Protein AF-A0A1Q3ZIY7-F1 (afdb_monomer)

Secondary structure (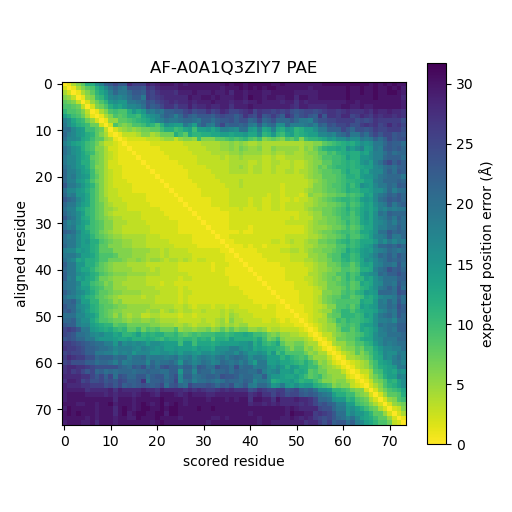DSSP, 8-state):
----------HHHHHHHHHHHHHHHHHTHHHHHHTS-HHHHHHHHHHHHHHHSPP-----TTTTSPP-GGGS--

Solvent-accessible surface area (backbone atoms only — not comparable to full-atom values): 4921 Å² total; per-residue (Å²): 136,86,83,77,77,85,68,78,80,58,63,66,56,59,51,49,54,52,48,52,55,51,50,60,55,58,71,44,46,66,64,58,46,69,76,39,58,74,71,55,32,50,56,53,50,63,70,44,40,81,77,74,48,78,83,83,75,87,75,56,97,66,65,88,55,81,74,75,63,83,78,70,74,135

Sequence (74 aa):
MKKKSNTPILTSDLRTDLKMIMQAEIEKIPELLEQLEPKDRINVTMKMMPYLFPRVESVTLREGEPVNIMNCFP

Foldseek 3Di:
DDPPPPPPPPVVVVVVVVVVVVVVVVVCVVVVLVPDDPVVSVVVVVVCVVVPDDPDDDDDPCRPPPDPCVPVDD

Radius of gyration: 25.05 Å; Cα contacts (8 Å, |Δi|>4): 4; chains: 1; bounding box: 77×28×50 Å

Mean predicted aligned error: 12.61 Å

Structure (mmCIF, N/CA/C/O backbone):
data_AF-A0A1Q3ZIY7-F1
#
_entry.id   AF-A0A1Q3ZIY7-F1
#
loop_
_atom_site.group_PDB
_atom_site.id
_atom_site.type_symbol
_atom_site.label_atom_id
_atom_site.label_alt_id
_atom_site.label_comp_id
_atom_site.label_asym_id
_atom_site.label_entity_id
_atom_site.label_seq_id
_atom_site.pdbx_PDB_ins_code
_atom_site.Cartn_x
_atom_site.Cartn_y
_atom_site.Cartn_z
_atom_site.occupancy
_atom_site.B_iso_or_equiv
_atom_site.auth_seq_id
_atom_site.auth_comp_id
_atom_site.auth_asym_id
_atom_site.auth_atom_id
_atom_site.pdbx_PDB_model_num
ATOM 1 N N . MET A 1 1 ? -32.064 15.524 31.274 1.00 40.28 1 MET A N 1
ATOM 2 C CA . MET A 1 1 ? -30.724 14.964 31.569 1.00 40.28 1 MET A CA 1
ATOM 3 C C . MET A 1 1 ? -30.428 13.824 30.597 1.00 40.28 1 MET A C 1
ATOM 5 O O . MET A 1 1 ? -31.089 12.800 30.679 1.00 40.28 1 MET A O 1
ATOM 9 N N . LYS A 1 2 ? -29.498 13.995 29.643 1.00 46.22 2 LYS A N 1
ATOM 10 C CA . LYS A 1 2 ? -29.041 12.895 28.771 1.00 46.22 2 LYS A CA 1
ATOM 11 C C . LYS A 1 2 ? -27.918 12.146 29.488 1.00 46.22 2 LYS A C 1
ATOM 13 O O . LYS A 1 2 ? -26.838 12.695 29.684 1.00 46.22 2 LYS A O 1
ATOM 18 N N . LYS A 1 3 ? -28.192 10.916 29.919 1.00 46.62 3 LYS A N 1
ATOM 19 C CA . LYS A 1 3 ? -27.208 10.025 30.541 1.00 46.62 3 LYS A CA 1
ATOM 20 C C . LYS A 1 3 ? -26.256 9.561 29.431 1.00 46.62 3 LYS A C 1
ATOM 22 O O . LYS A 1 3 ? -26.646 8.759 28.591 1.00 46.62 3 LYS A O 1
ATOM 27 N N . LYS A 1 4 ? -25.043 10.122 29.370 1.00 53.59 4 LYS A N 1
AT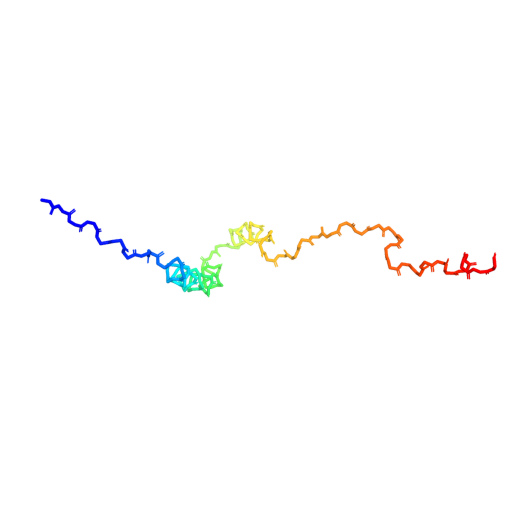OM 28 C CA . LYS A 1 4 ? -23.977 9.636 28.482 1.00 53.59 4 LYS A CA 1
ATOM 29 C C . LYS A 1 4 ? -23.564 8.265 29.020 1.00 53.59 4 LYS A C 1
ATOM 31 O O . LYS A 1 4 ? -22.965 8.190 30.089 1.00 53.59 4 LYS A O 1
ATOM 36 N N . SER A 1 5 ? -23.976 7.192 28.349 1.00 52.38 5 SER A N 1
ATOM 37 C CA . SER A 1 5 ? -23.534 5.836 28.670 1.00 52.38 5 SER A CA 1
ATOM 38 C C . SER A 1 5 ? -22.025 5.785 28.465 1.00 52.38 5 SER A C 1
ATOM 40 O O . SER A 1 5 ? -21.536 5.835 27.340 1.00 52.38 5 SER A O 1
ATOM 42 N N . ASN A 1 6 ? -21.283 5.764 29.566 1.00 57.38 6 ASN A N 1
ATOM 43 C CA . ASN A 1 6 ? -19.834 5.646 29.570 1.00 57.38 6 ASN A CA 1
ATOM 44 C C . ASN A 1 6 ? -19.471 4.162 29.408 1.00 57.38 6 ASN A C 1
ATOM 46 O O . ASN A 1 6 ? -18.919 3.541 30.309 1.00 57.38 6 ASN A O 1
ATOM 50 N N . THR A 1 7 ? -19.891 3.558 28.297 1.00 62.16 7 THR A N 1
ATOM 51 C CA . THR A 1 7 ? -19.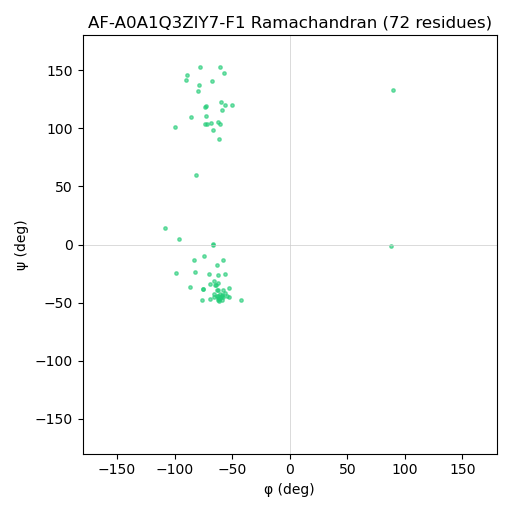305 2.297 27.849 1.00 62.16 7 THR A CA 1
ATOM 52 C C . THR A 1 7 ? -17.926 2.662 27.317 1.00 62.16 7 THR A C 1
ATOM 54 O O . THR A 1 7 ? -17.863 3.495 26.405 1.00 62.16 7 THR A O 1
ATOM 57 N N . PRO A 1 8 ? -16.826 2.132 27.879 1.00 64.50 8 PRO A N 1
ATOM 58 C CA . PRO A 1 8 ? -15.516 2.379 27.303 1.00 64.50 8 PRO A CA 1
ATOM 59 C C . PRO A 1 8 ? -15.593 1.914 25.852 1.00 64.50 8 PRO A C 1
ATOM 61 O O . PRO A 1 8 ? -15.930 0.760 25.598 1.00 64.50 8 PRO A O 1
ATOM 64 N N . ILE A 1 9 ? -15.368 2.823 24.900 1.00 62.12 9 ILE A N 1
ATOM 65 C CA . ILE A 1 9 ? -15.196 2.424 23.506 1.00 62.12 9 ILE A CA 1
ATOM 66 C C . ILE A 1 9 ? -13.979 1.509 23.531 1.00 62.12 9 ILE A C 1
ATOM 68 O O . ILE A 1 9 ? -12.850 1.962 23.738 1.00 62.12 9 ILE A O 1
ATOM 72 N N . LEU A 1 10 ? -14.227 0.208 23.433 1.00 66.31 10 LEU A N 1
ATOM 73 C CA . LEU A 1 10 ? -13.192 -0.802 23.400 1.00 66.31 10 LEU A CA 1
ATOM 74 C C . LEU A 1 10 ? -12.444 -0.590 22.088 1.00 66.31 10 LEU A C 1
ATOM 76 O O . LEU A 1 10 ? -12.883 -0.977 21.012 1.00 66.31 10 LEU A O 1
ATOM 80 N N . THR A 1 11 ? -11.309 0.103 22.172 1.00 78.81 11 THR A N 1
ATOM 81 C CA . THR A 1 11 ? -10.448 0.389 21.012 1.00 78.81 11 THR A CA 1
ATOM 82 C C . THR A 1 11 ? -9.973 -0.883 20.300 1.00 78.81 11 THR A C 1
ATOM 84 O O . THR A 1 11 ? -9.470 -0.797 19.182 1.00 78.81 11 THR A O 1
ATOM 87 N N . SER A 1 12 ? -10.128 -2.057 20.924 1.00 80.06 12 SER A N 1
ATOM 88 C CA . SER A 1 12 ? -9.938 -3.370 20.305 1.00 80.06 12 SER A CA 1
ATOM 89 C C . SER A 1 12 ? -10.852 -3.585 19.107 1.00 80.06 12 SER A C 1
ATOM 91 O O . SER A 1 12 ? -10.377 -4.049 18.074 1.00 80.06 12 SER A O 1
ATOM 93 N N . ASP A 1 13 ? -12.122 -3.211 19.226 1.00 85.38 13 ASP A N 1
ATOM 94 C CA . ASP A 1 13 ? -13.154 -3.564 18.252 1.00 85.38 13 ASP A CA 1
ATOM 95 C C . ASP A 1 13 ? -12.978 -2.682 17.018 1.00 85.38 13 ASP A C 1
ATOM 97 O O . ASP A 1 13 ? -12.762 -3.181 15.920 1.00 85.38 13 ASP A O 1
ATOM 101 N N . LEU A 1 14 ? -12.827 -1.371 17.236 1.00 90.19 14 LEU A N 1
ATOM 102 C CA . LEU A 1 14 ? -12.466 -0.423 16.181 1.00 90.19 14 LEU A CA 1
ATOM 103 C C . LEU A 1 14 ? -11.152 -0.801 15.475 1.00 90.19 14 LEU A C 1
ATOM 105 O O . LEU A 1 14 ? -11.047 -0.702 14.255 1.00 90.19 14 LEU A O 1
ATOM 109 N N . ARG A 1 15 ? -10.125 -1.236 16.221 1.00 90.88 15 ARG A N 1
ATOM 110 C CA . ARG A 1 15 ? -8.857 -1.686 15.620 1.00 90.88 15 ARG A CA 1
ATOM 111 C C . ARG A 1 15 ? -9.054 -2.943 14.772 1.00 90.88 15 ARG A C 1
ATOM 113 O O . ARG A 1 15 ? -8.357 -3.099 13.772 1.00 90.88 15 ARG A O 1
ATOM 120 N N . THR A 1 16 ? -9.950 -3.835 15.177 1.00 94.31 16 THR A N 1
ATOM 121 C CA . THR A 1 16 ? -10.257 -5.069 14.445 1.00 94.31 16 THR A CA 1
ATOM 122 C C . THR A 1 16 ? -10.984 -4.750 13.147 1.00 94.31 16 THR A C 1
ATOM 124 O O . THR A 1 16 ? -10.538 -5.190 12.090 1.00 94.31 16 THR A O 1
ATOM 127 N N . ASP A 1 17 ? -11.996 -3.887 1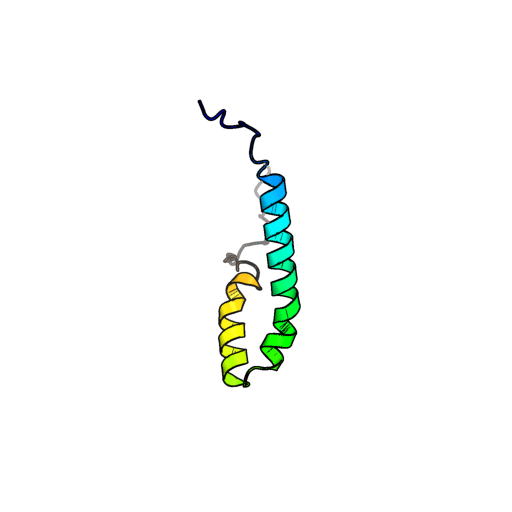3.205 1.00 94.12 17 ASP A N 1
ATOM 128 C CA . ASP A 1 17 ? -12.746 -3.449 12.027 1.00 94.12 17 ASP A CA 1
ATOM 129 C C . ASP A 1 17 ? -11.832 -2.752 11.010 1.00 94.12 17 ASP A C 1
ATOM 131 O O . ASP A 1 17 ? -11.828 -3.086 9.826 1.00 94.12 17 ASP A O 1
ATOM 135 N N . LEU A 1 18 ? -10.975 -1.834 11.475 1.00 96.00 18 LEU A N 1
ATOM 136 C CA . LEU A 1 18 ? -10.007 -1.149 10.613 1.00 96.00 18 LEU A CA 1
ATOM 137 C C . LEU A 1 18 ? -9.007 -2.118 9.975 1.00 96.00 18 LEU A C 1
ATOM 139 O O . LEU A 1 18 ? -8.672 -1.958 8.804 1.00 96.00 18 LEU A O 1
ATOM 143 N N . LYS A 1 19 ? -8.539 -3.132 10.716 1.00 96.19 19 LYS A N 1
ATOM 144 C CA . LYS A 1 19 ? -7.662 -4.173 10.161 1.00 96.19 19 LYS A CA 1
ATOM 145 C C . LYS A 1 19 ? -8.362 -4.968 9.069 1.00 96.19 19 LYS A C 1
ATOM 147 O O . LYS A 1 19 ? -7.750 -5.205 8.036 1.00 96.19 19 LYS A O 1
ATOM 152 N N . MET A 1 20 ? -9.617 -5.358 9.285 1.00 97.12 20 MET A N 1
ATOM 153 C CA . MET A 1 20 ? -10.390 -6.106 8.294 1.00 97.12 20 MET A CA 1
ATOM 154 C C . MET A 1 20 ? -10.590 -5.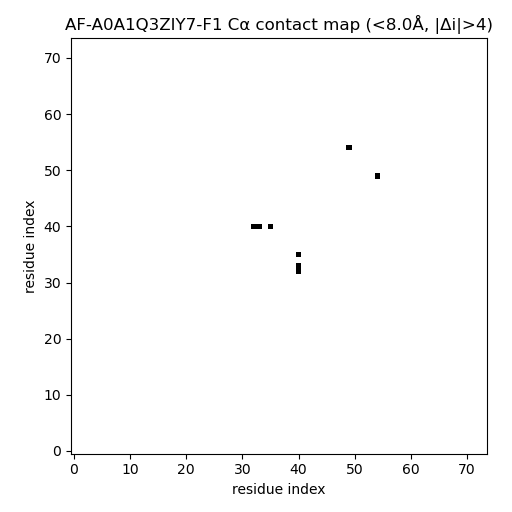302 7.009 1.00 97.12 20 MET A C 1
ATOM 156 O O . MET A 1 20 ? -10.345 -5.822 5.925 1.00 97.12 20 MET A O 1
ATOM 160 N N . ILE A 1 21 ? -10.972 -4.026 7.131 1.00 97.06 21 ILE A N 1
ATOM 161 C CA . ILE A 1 21 ? -11.146 -3.133 5.978 1.00 97.06 21 ILE A CA 1
ATOM 162 C C . ILE A 1 21 ? -9.821 -2.969 5.228 1.00 97.06 21 ILE A C 1
ATOM 164 O O . ILE A 1 21 ? -9.772 -3.151 4.016 1.00 97.06 21 ILE A O 1
ATOM 168 N N . MET A 1 22 ? -8.732 -2.678 5.945 1.00 96.25 22 MET A N 1
ATOM 169 C CA . MET A 1 22 ? -7.412 -2.521 5.331 1.00 96.25 22 MET A CA 1
ATOM 170 C C . MET A 1 22 ? -6.935 -3.793 4.627 1.00 96.25 22 MET A C 1
ATOM 172 O O . MET A 1 22 ? -6.398 -3.707 3.527 1.00 96.25 22 MET A O 1
ATOM 176 N N . GLN A 1 23 ? -7.137 -4.961 5.238 1.00 97.12 23 GLN A N 1
ATOM 177 C CA . GLN A 1 23 ? -6.748 -6.248 4.664 1.00 97.12 23 GLN A CA 1
ATOM 178 C C . GLN A 1 23 ? -7.484 -6.511 3.344 1.00 97.12 23 GLN A C 1
ATOM 180 O O . GLN A 1 23 ? -6.845 -6.836 2.346 1.00 97.12 23 GLN A O 1
ATOM 185 N N . ALA A 1 24 ? -8.801 -6.286 3.320 1.00 97.19 24 ALA A N 1
ATOM 186 C CA . ALA A 1 24 ? -9.615 -6.468 2.122 1.00 97.19 24 ALA A CA 1
ATOM 187 C C . ALA A 1 24 ? -9.202 -5.536 0.968 1.00 97.19 24 ALA A C 1
ATOM 189 O O . ALA A 1 24 ? -9.303 -5.914 -0.195 1.00 97.19 24 ALA A O 1
ATOM 190 N N . GLU A 1 25 ? -8.731 -4.3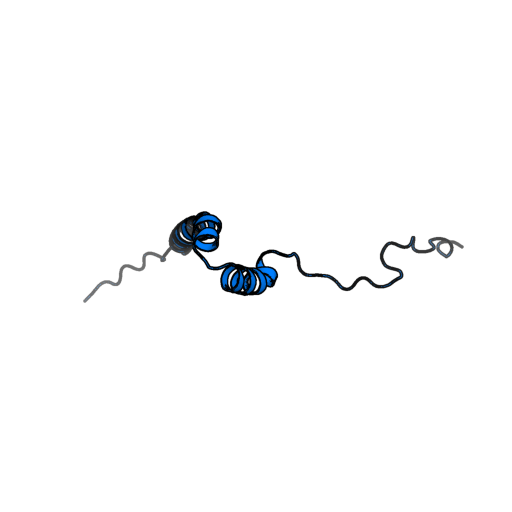21 1.265 1.00 96.81 25 GLU A N 1
ATOM 191 C CA . GLU A 1 25 ? -8.225 -3.400 0.240 1.00 96.81 25 GLU A CA 1
ATOM 192 C C . GLU A 1 25 ? -6.830 -3.798 -0.264 1.00 96.81 25 GLU A C 1
ATOM 194 O O . GLU A 1 25 ? -6.567 -3.726 -1.464 1.00 96.81 25 GLU A O 1
ATOM 199 N N . ILE A 1 26 ? -5.947 -4.275 0.620 1.00 95.50 26 ILE 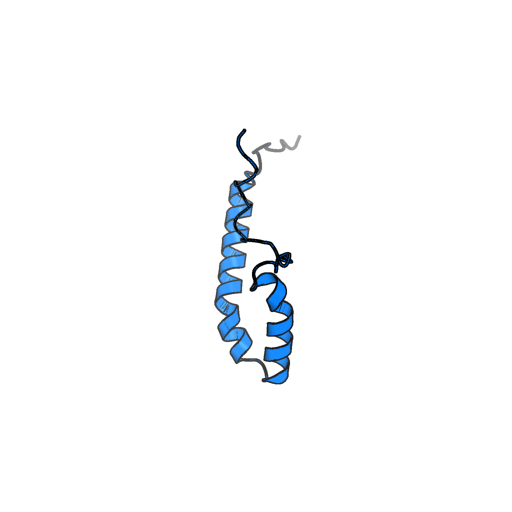A N 1
ATOM 200 C CA . ILE A 1 26 ? -4.606 -4.747 0.239 1.00 95.50 26 ILE A CA 1
ATOM 201 C C . ILE A 1 26 ? -4.694 -5.966 -0.690 1.00 95.50 26 ILE A C 1
ATOM 203 O O . ILE A 1 26 ? -3.943 -6.051 -1.659 1.00 95.50 26 ILE A O 1
ATOM 207 N N . GLU A 1 27 ? -5.634 -6.880 -0.445 1.00 97.00 27 GLU A N 1
ATOM 208 C CA . GLU A 1 27 ? -5.845 -8.074 -1.277 1.00 97.00 27 GLU A CA 1
ATOM 209 C C . GLU A 1 27 ? -6.238 -7.751 -2.725 1.00 97.00 27 GLU A C 1
ATOM 211 O O . GLU A 1 27 ? -5.930 -8.527 -3.626 1.00 97.00 27 GLU A O 1
ATOM 216 N N . LYS A 1 28 ? -6.854 -6.589 -2.970 1.00 97.19 28 LYS A N 1
ATOM 217 C CA . LYS A 1 28 ? -7.248 -6.136 -4.314 1.00 97.19 28 LYS A CA 1
ATOM 218 C C . LYS A 1 28 ? -6.116 -5.461 -5.087 1.00 97.19 28 LYS A C 1
ATOM 220 O O . LYS A 1 28 ? -6.242 -5.258 -6.292 1.00 97.19 28 LYS A O 1
ATOM 225 N N . ILE A 1 29 ? -5.013 -5.092 -4.427 1.00 95.44 29 ILE A N 1
ATOM 226 C CA . ILE A 1 29 ? -3.899 -4.365 -5.058 1.00 95.44 29 ILE A CA 1
ATOM 227 C C . ILE A 1 29 ? -3.383 -5.052 -6.337 1.00 95.44 29 ILE A C 1
ATOM 229 O O . ILE A 1 29 ? -3.187 -4.336 -7.319 1.00 95.44 29 ILE A O 1
ATOM 233 N N . PRO A 1 30 ? -3.173 -6.385 -6.389 1.00 94.69 30 PRO A N 1
ATOM 234 C CA . PRO A 1 30 ? -2.697 -7.046 -7.605 1.00 94.69 30 PRO A CA 1
ATOM 235 C C . PRO A 1 30 ? -3.634 -6.835 -8.800 1.00 94.69 30 PRO A C 1
ATOM 237 O O . PRO A 1 30 ? -3.178 -6.412 -9.860 1.00 94.69 30 PRO A O 1
ATOM 240 N N . GLU A 1 31 ? -4.942 -7.029 -8.603 1.00 97.19 31 GLU A N 1
ATOM 241 C CA . GLU A 1 31 ? -5.959 -6.837 -9.645 1.00 97.19 31 GLU A CA 1
ATOM 242 C C . GLU A 1 31 ? -5.997 -5.377 -10.124 1.00 97.19 31 GLU A C 1
ATOM 244 O O . GLU A 1 31 ? -6.000 -5.102 -11.323 1.00 97.19 31 GLU A O 1
ATOM 249 N N . LEU A 1 32 ? -5.951 -4.419 -9.193 1.00 96.75 32 LEU A N 1
ATOM 250 C CA . LEU A 1 32 ? -5.930 -2.994 -9.528 1.00 96.75 32 LEU A CA 1
ATOM 251 C C . LEU A 1 32 ? -4.662 -2.593 -10.296 1.00 96.75 32 LEU A C 1
ATOM 253 O O . LEU A 1 32 ? -4.724 -1.739 -11.176 1.00 96.75 32 LEU A O 1
ATOM 257 N N . LEU A 1 33 ? -3.510 -3.200 -9.992 1.00 96.56 33 LEU A N 1
ATOM 258 C CA . LEU A 1 33 ? -2.259 -2.944 -10.711 1.00 96.56 33 LEU A CA 1
ATOM 259 C C . LEU A 1 33 ? -2.289 -3.489 -12.144 1.00 96.56 33 LEU A C 1
ATOM 261 O O . LEU A 1 33 ? -1.697 -2.877 -13.037 1.00 96.56 33 LEU A O 1
ATOM 265 N N . GLU A 1 34 ? -2.965 -4.614 -12.381 1.00 96.38 34 GLU A N 1
ATOM 266 C CA . GLU A 1 34 ? -3.127 -5.197 -13.719 1.00 96.38 34 GLU A CA 1
ATOM 267 C C . GLU A 1 34 ? -3.960 -4.308 -14.648 1.00 96.38 34 GLU A C 1
ATOM 269 O O . GLU A 1 34 ? -3.684 -4.250 -15.845 1.00 96.38 34 GLU A O 1
ATOM 274 N N . GLN A 1 35 ? -4.913 -3.555 -14.092 1.00 97.56 35 GLN A N 1
ATOM 275 C CA . GLN A 1 35 ? -5.763 -2.616 -14.833 1.00 97.56 35 GLN A CA 1
ATOM 276 C C . GLN A 1 35 ? -5.041 -1.323 -15.253 1.00 97.56 35 GLN A C 1
ATOM 278 O O . GLN A 1 35 ? -5.589 -0.536 -16.025 1.00 97.56 35 GLN A O 1
ATOM 283 N N . LEU A 1 36 ? -3.826 -1.076 -14.753 1.00 97.62 36 LEU A N 1
ATOM 284 C CA . LEU A 1 36 ? -3.050 0.120 -15.078 1.00 97.62 36 LEU A CA 1
ATOM 285 C C . LEU A 1 36 ? -2.172 -0.076 -16.317 1.00 97.62 36 LEU A C 1
ATOM 287 O O . LEU A 1 36 ? -1.551 -1.124 -16.522 1.00 97.62 36 LEU A O 1
ATOM 291 N N . GLU A 1 37 ? -2.012 1.008 -17.076 1.00 97.88 37 GLU A N 1
ATOM 292 C CA . GLU A 1 37 ? -1.017 1.095 -18.142 1.00 97.88 37 GLU A CA 1
ATOM 293 C C . GLU A 1 37 ? 0.400 0.835 -17.592 1.00 97.88 37 GLU A C 1
ATOM 295 O O . GLU A 1 37 ? 0.711 1.219 -16.456 1.00 97.88 37 GLU A O 1
ATOM 300 N N . PRO A 1 38 ? 1.316 0.235 -18.379 1.00 96.62 38 PRO A N 1
ATOM 301 C CA . PRO A 1 38 ? 2.633 -0.179 -17.892 1.00 96.62 38 PRO A CA 1
ATOM 302 C C . PRO A 1 38 ? 3.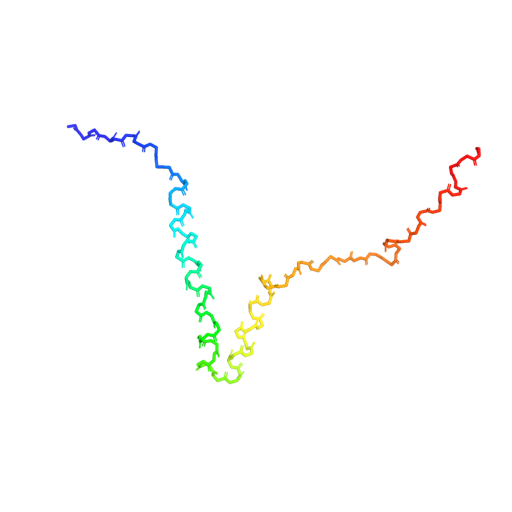429 0.931 -17.191 1.00 96.62 38 PRO A C 1
ATOM 304 O O . PRO A 1 38 ? 4.095 0.680 -16.186 1.00 96.62 38 PRO A O 1
ATOM 307 N N . LYS A 1 39 ? 3.340 2.169 -17.692 1.00 96.44 39 LYS A N 1
ATOM 308 C CA . LYS A 1 39 ? 4.022 3.334 -17.113 1.00 96.44 39 LYS A CA 1
ATOM 309 C C . LYS A 1 39 ? 3.482 3.687 -15.724 1.00 96.44 39 LYS A C 1
ATOM 311 O O . LYS A 1 39 ? 4.261 3.968 -14.813 1.00 96.44 39 LYS A O 1
ATOM 316 N N . ASP A 1 40 ? 2.166 3.644 -15.553 1.00 97.38 40 ASP A N 1
ATOM 317 C CA . ASP A 1 40 ? 1.518 3.984 -14.290 1.00 97.38 40 ASP A CA 1
ATOM 318 C C . ASP A 1 40 ? 1.684 2.867 -13.266 1.00 97.38 40 ASP A C 1
ATOM 320 O O . ASP A 1 40 ? 2.010 3.146 -12.113 1.00 97.38 40 ASP A O 1
ATOM 324 N N . ARG A 1 41 ? 1.607 1.601 -13.694 1.00 97.56 41 ARG A N 1
ATOM 325 C CA . ARG A 1 41 ? 1.904 0.448 -12.834 1.00 97.56 41 ARG A CA 1
ATOM 326 C C . ARG A 1 41 ? 3.294 0.551 -12.201 1.00 97.56 41 ARG A C 1
ATOM 328 O O . ARG A 1 41 ? 3.436 0.329 -10.997 1.00 97.56 41 ARG A O 1
ATOM 335 N N . ILE A 1 42 ? 4.312 0.932 -12.977 1.00 96.19 42 ILE A N 1
ATOM 336 C CA . ILE A 1 42 ? 5.675 1.144 -12.461 1.00 96.19 42 ILE A CA 1
ATOM 337 C C . ILE A 1 42 ? 5.696 2.280 -11.430 1.00 96.19 42 ILE A C 1
ATOM 339 O O . ILE A 1 42 ? 6.234 2.099 -10.338 1.00 96.19 42 ILE A O 1
ATOM 343 N N . ASN A 1 43 ? 5.076 3.422 -11.741 1.00 96.81 43 ASN A N 1
ATOM 344 C CA . ASN A 1 43 ? 5.025 4.570 -10.830 1.00 96.81 43 ASN A CA 1
ATOM 345 C C . ASN A 1 43 ? 4.360 4.224 -9.493 1.00 96.81 43 ASN A C 1
ATOM 347 O O . ASN A 1 43 ? 4.857 4.610 -8.433 1.00 96.81 43 ASN A O 1
ATOM 351 N N . VAL A 1 44 ? 3.237 3.504 -9.530 1.00 96.00 44 VAL A N 1
ATOM 352 C CA . VAL A 1 44 ? 2.534 3.075 -8.318 1.00 96.00 44 VAL A CA 1
ATOM 353 C C . VAL A 1 44 ? 3.395 2.076 -7.538 1.00 96.00 44 VAL A C 1
ATOM 355 O O . VAL A 1 44 ? 3.581 2.253 -6.336 1.00 96.00 44 VAL A O 1
ATOM 358 N N . THR A 1 45 ? 4.004 1.095 -8.210 1.00 94.38 45 THR A N 1
ATOM 359 C CA . THR A 1 45 ? 4.889 0.106 -7.567 1.00 94.38 45 THR A CA 1
ATOM 360 C C . THR A 1 45 ? 6.064 0.778 -6.851 1.00 94.38 45 THR A C 1
ATOM 362 O O . THR A 1 45 ? 6.333 0.469 -5.692 1.00 94.38 45 THR A O 1
ATOM 365 N N . MET A 1 46 ? 6.720 1.756 -7.487 1.00 94.56 46 MET A N 1
ATOM 366 C CA . MET A 1 46 ? 7.804 2.536 -6.871 1.00 94.56 46 MET A CA 1
ATOM 367 C C . MET A 1 46 ? 7.357 3.257 -5.595 1.00 94.56 46 MET A C 1
ATOM 369 O O . MET A 1 46 ? 8.096 3.289 -4.615 1.00 94.56 46 MET A O 1
ATOM 373 N N . LYS A 1 47 ? 6.135 3.799 -5.570 1.00 94.44 47 LYS A N 1
ATOM 374 C CA . LYS A 1 47 ? 5.577 4.447 -4.373 1.00 94.44 47 LYS A CA 1
ATOM 375 C C . LYS A 1 47 ? 5.242 3.455 -3.255 1.00 94.44 47 LYS A C 1
ATOM 377 O O . LYS A 1 47 ? 5.239 3.854 -2.095 1.00 94.44 47 LYS A O 1
ATOM 382 N N . MET A 1 48 ? 4.982 2.185 -3.581 1.00 94.44 48 MET A N 1
ATOM 383 C CA . MET A 1 48 ? 4.737 1.131 -2.588 1.00 94.44 48 MET A CA 1
ATOM 384 C C . MET A 1 48 ? 6.022 0.530 -2.001 1.00 94.44 48 MET A C 1
ATOM 386 O O . MET A 1 48 ? 5.990 0.030 -0.879 1.00 94.44 48 MET A O 1
ATOM 390 N N . MET A 1 49 ? 7.157 0.616 -2.704 1.00 91.62 49 MET A N 1
ATOM 391 C CA . MET A 1 49 ? 8.459 0.092 -2.256 1.00 91.62 49 MET A CA 1
ATOM 392 C C . MET A 1 49 ? 8.815 0.347 -0.778 1.00 91.62 49 MET A C 1
ATOM 394 O O . MET A 1 49 ? 9.208 -0.618 -0.124 1.00 91.62 49 MET A O 1
ATOM 398 N N . PRO A 1 50 ? 8.673 1.563 -0.203 1.00 90.12 50 PRO A N 1
ATOM 399 C CA . PRO A 1 50 ? 9.025 1.805 1.202 1.00 90.12 50 PRO A CA 1
ATOM 400 C C . PRO A 1 50 ? 8.187 1.008 2.212 1.00 90.12 50 PRO A C 1
ATOM 402 O O . PRO A 1 50 ? 8.584 0.898 3.367 1.00 90.12 50 PRO A O 1
ATOM 405 N N . TYR A 1 51 ? 7.038 0.474 1.796 1.00 90.56 51 TYR A N 1
ATOM 406 C CA . TYR A 1 51 ? 6.167 -0.356 2.629 1.00 90.56 51 TYR A CA 1
ATOM 407 C C . TYR A 1 51 ? 6.367 -1.855 2.377 1.00 90.56 51 TYR A C 1
ATOM 409 O O . TYR A 1 51 ? 6.065 -2.663 3.250 1.00 90.56 51 TYR A O 1
ATOM 417 N N . LEU A 1 52 ? 6.857 -2.227 1.189 1.00 88.88 52 LEU A N 1
ATOM 418 C CA . LEU A 1 52 ? 7.098 -3.618 0.798 1.00 88.88 52 LEU A CA 1
ATOM 419 C C . LEU A 1 52 ? 8.479 -4.111 1.228 1.00 88.88 52 LEU A C 1
ATOM 421 O O . LEU A 1 52 ? 8.640 -5.278 1.579 1.00 88.88 52 LEU A O 1
ATOM 425 N N . PHE A 1 53 ? 9.482 -3.238 1.168 1.00 87.94 53 PHE A N 1
ATOM 426 C CA . PHE A 1 53 ? 10.847 -3.612 1.490 1.00 87.94 53 PHE A CA 1
ATOM 427 C C . PHE A 1 53 ? 11.152 -3.403 2.971 1.00 87.94 53 PHE A C 1
ATOM 429 O O . PHE A 1 53 ? 10.726 -2.406 3.561 1.00 87.94 53 PHE A O 1
ATOM 436 N N . PRO A 1 54 ? 11.927 -4.318 3.580 1.00 86.50 54 PRO A N 1
ATOM 437 C CA . PRO A 1 54 ? 12.456 -4.085 4.908 1.00 86.50 54 PRO A CA 1
ATOM 438 C C . PRO A 1 54 ? 13.339 -2.839 4.892 1.00 86.50 54 PRO A C 1
ATOM 440 O O . PRO A 1 54 ? 13.942 -2.476 3.876 1.00 86.50 54 PRO A O 1
ATOM 443 N N . ARG A 1 55 ? 13.430 -2.180 6.046 1.00 81.44 55 ARG A N 1
ATOM 444 C CA . ARG A 1 55 ? 14.334 -1.047 6.207 1.00 81.44 55 ARG A CA 1
ATOM 445 C C . ARG A 1 55 ? 15.758 -1.524 5.931 1.00 81.44 55 ARG A C 1
ATOM 447 O O . ARG A 1 55 ? 16.232 -2.450 6.580 1.00 81.44 55 ARG A O 1
ATOM 454 N N . VAL A 1 56 ? 16.422 -0.896 4.967 1.00 78.00 56 VAL A N 1
ATOM 455 C CA . VAL A 1 56 ? 17.827 -1.191 4.682 1.00 78.00 56 VAL A CA 1
ATOM 456 C C . VAL A 1 56 ? 18.656 -0.604 5.817 1.00 78.00 56 VAL A C 1
ATOM 458 O O . VAL A 1 56 ? 18.729 0.616 5.975 1.00 78.00 56 VAL A O 1
ATOM 461 N N . GLU A 1 57 ? 19.231 -1.476 6.636 1.00 80.12 57 GLU A N 1
ATOM 462 C CA . GLU A 1 57 ? 20.200 -1.084 7.652 1.00 80.12 57 GLU A CA 1
ATOM 463 C C . GLU A 1 57 ? 21.562 -0.899 6.985 1.00 80.12 57 GLU A C 1
ATOM 465 O O . GLU A 1 57 ? 22.003 -1.717 6.174 1.00 80.12 57 GLU A O 1
ATOM 470 N N . SER A 1 58 ? 22.218 0.221 7.280 1.00 79.94 58 SER A N 1
ATOM 471 C CA . SER A 1 58 ? 23.579 0.458 6.817 1.00 79.94 58 SER A CA 1
ATOM 472 C C . SER A 1 58 ? 24.520 -0.413 7.634 1.00 79.94 58 SER A C 1
ATOM 474 O O . SER A 1 58 ? 24.807 -0.078 8.783 1.00 79.94 58 SER A O 1
ATOM 476 N N . VAL A 1 59 ? 24.998 -1.502 7.039 1.00 80.56 59 VAL A N 1
ATOM 477 C CA . VAL A 1 59 ? 26.022 -2.323 7.679 1.00 80.56 59 VAL A CA 1
ATOM 478 C C . VAL A 1 59 ? 27.392 -1.675 7.527 1.00 80.56 59 VAL A C 1
ATOM 480 O O . VAL A 1 59 ? 27.747 -1.153 6.465 1.00 80.56 59 VAL A O 1
ATOM 483 N N . THR A 1 60 ? 28.171 -1.682 8.601 1.00 80.62 60 THR A N 1
ATOM 484 C CA . THR A 1 60 ? 29.584 -1.293 8.535 1.00 80.62 60 THR A CA 1
ATOM 485 C C . THR A 1 60 ? 30.414 -2.441 7.961 1.00 80.62 60 THR A C 1
ATOM 487 O O . THR A 1 60 ? 30.053 -3.604 8.093 1.00 80.62 60 THR A O 1
ATOM 490 N N . LEU A 1 61 ? 31.553 -2.145 7.323 1.00 78.75 61 LEU A N 1
ATOM 491 C CA . LEU A 1 61 ? 32.384 -3.168 6.658 1.00 78.75 61 LEU A CA 1
ATOM 492 C C . LEU A 1 61 ? 32.814 -4.316 7.596 1.00 78.75 61 LEU A C 1
ATOM 494 O O . LEU A 1 61 ? 33.088 -5.413 7.131 1.00 78.75 61 LEU A O 1
ATOM 498 N N . ARG A 1 62 ? 32.872 -4.050 8.905 1.00 77.88 62 ARG A N 1
ATOM 499 C CA . ARG A 1 62 ? 33.286 -5.005 9.943 1.00 77.88 62 ARG A CA 1
ATOM 500 C C . ARG A 1 62 ? 32.113 -5.710 10.629 1.00 77.88 62 ARG A C 1
ATOM 502 O O . ARG A 1 62 ? 32.299 -6.418 11.615 1.00 77.88 62 ARG A O 1
ATOM 509 N N . GLU A 1 63 ? 30.894 -5.476 10.164 1.00 78.81 63 GLU A N 1
ATOM 510 C CA . GLU A 1 63 ? 29.688 -6.032 10.761 1.00 78.81 63 GLU A CA 1
ATOM 511 C C . GLU A 1 63 ? 29.577 -7.523 10.433 1.00 78.81 63 GLU A C 1
ATOM 513 O O . GLU A 1 63 ? 29.532 -7.918 9.271 1.00 78.81 63 GLU A O 1
ATOM 518 N N . GLY A 1 64 ? 29.589 -8.363 11.470 1.00 70.19 64 GLY A N 1
ATOM 519 C CA . GLY A 1 64 ? 29.655 -9.820 11.3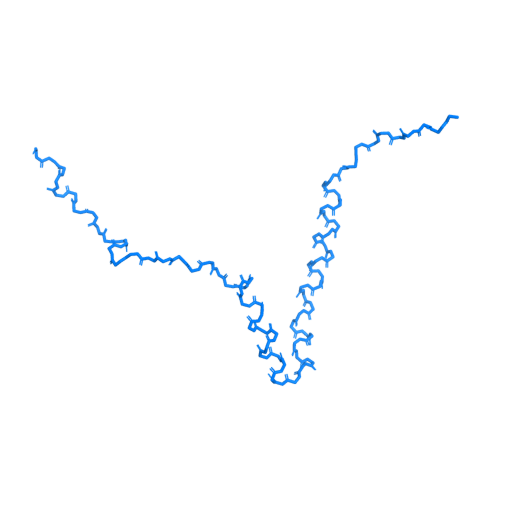26 1.00 70.19 64 GLY A CA 1
ATOM 520 C C . GLY A 1 64 ? 31.075 -10.395 11.251 1.00 70.19 64 GLY A C 1
ATOM 521 O O . GLY A 1 64 ? 31.218 -11.617 11.205 1.00 70.19 64 GLY A O 1
ATOM 522 N N . GLU A 1 65 ? 32.126 -9.565 11.292 1.00 80.88 65 GLU A N 1
ATOM 523 C CA . GLU A 1 65 ? 33.484 -10.076 11.494 1.00 80.88 65 GLU A CA 1
ATOM 524 C C . GLU A 1 65 ? 33.618 -10.648 12.916 1.00 80.88 65 GLU A C 1
ATOM 526 O O . GLU A 1 65 ? 33.090 -10.066 13.872 1.00 80.88 65 GLU A O 1
ATOM 531 N N . PRO A 1 66 ? 34.325 -11.780 13.097 1.00 79.19 66 PRO A N 1
ATOM 532 C CA . PRO A 1 66 ? 34.618 -12.278 14.428 1.00 79.19 66 PRO A CA 1
ATOM 533 C C . PRO A 1 66 ? 35.399 -11.199 15.179 1.00 79.19 66 PRO A C 1
ATOM 535 O O . PRO A 1 66 ? 36.522 -10.854 14.804 1.00 79.19 66 PRO A O 1
ATOM 538 N N . VAL A 1 67 ? 34.813 -10.665 16.257 1.00 71.06 67 VAL A N 1
ATOM 539 C CA . VAL A 1 67 ? 35.577 -9.905 17.249 1.00 71.06 67 VAL A CA 1
ATOM 540 C C . VAL A 1 67 ? 36.773 -10.769 17.615 1.00 71.06 67 VAL A C 1
ATOM 542 O O . VAL A 1 67 ? 36.599 -11.911 18.034 1.00 71.06 67 VAL A O 1
ATOM 545 N N . ASN A 1 68 ? 37.985 -10.259 17.392 1.00 63.31 68 ASN A N 1
ATOM 546 C CA . ASN A 1 68 ? 39.208 -10.932 17.803 1.00 63.31 68 ASN A CA 1
ATOM 547 C C . ASN A 1 68 ? 39.167 -11.065 19.332 1.00 63.31 68 ASN A C 1
ATOM 549 O O . ASN A 1 68 ? 39.617 -10.193 20.070 1.00 63.31 68 ASN A O 1
ATOM 553 N N . ILE A 1 69 ? 38.611 -12.180 19.807 1.00 58.62 69 ILE A N 1
ATOM 554 C CA . ILE A 1 69 ? 38.569 -12.589 21.215 1.00 58.62 69 ILE A CA 1
ATOM 555 C C . ILE A 1 69 ? 39.985 -12.908 21.732 1.00 58.62 69 ILE A C 1
ATOM 557 O O . ILE A 1 69 ? 40.163 -13.218 22.902 1.00 58.62 69 ILE A O 1
ATOM 561 N N . MET A 1 70 ? 41.003 -12.773 20.875 1.00 52.19 70 MET A N 1
ATOM 562 C CA . MET A 1 70 ? 42.428 -12.914 21.180 1.00 52.19 70 MET A CA 1
ATOM 563 C C . MET A 1 70 ? 42.992 -11.828 22.112 1.00 52.19 70 MET A C 1
ATOM 565 O O . MET A 1 70 ? 44.159 -11.910 22.468 1.00 52.19 70 MET A O 1
ATOM 569 N N . ASN A 1 71 ? 42.180 -10.860 22.559 1.00 57.72 71 ASN A N 1
ATOM 570 C CA . ASN A 1 71 ? 42.540 -9.965 23.669 1.00 57.72 71 ASN A CA 1
ATOM 571 C C . ASN A 1 71 ? 41.752 -10.252 24.966 1.00 57.72 71 ASN A C 1
ATOM 573 O O . ASN A 1 71 ? 41.764 -9.432 25.881 1.00 57.72 71 ASN A O 1
ATOM 577 N N . CYS A 1 72 ? 41.067 -11.397 25.077 1.00 57.84 72 CYS A N 1
ATOM 578 C CA . CYS A 1 72 ? 40.593 -11.911 26.363 1.00 57.84 72 CYS A CA 1
ATOM 579 C C . CYS A 1 72 ? 41.550 -13.006 26.860 1.00 57.84 72 CYS A C 1
ATOM 581 O O . CYS A 1 72 ? 41.446 -14.157 26.446 1.00 57.84 72 CYS A O 1
ATOM 583 N N . PHE A 1 73 ? 42.410 -12.588 27.798 1.00 37.50 73 PHE A N 1
ATOM 584 C CA . PHE A 1 73 ? 43.392 -13.313 28.623 1.00 37.50 73 PHE A CA 1
ATOM 585 C C . PHE A 1 73 ? 44.815 -13.483 28.054 1.00 37.50 73 PHE A C 1
ATOM 587 O O . PHE A 1 73 ? 44.961 -13.956 26.926 1.00 37.50 73 PHE A O 1
ATOM 594 N N . PRO A 1 74 ? 45.877 -13.216 28.852 1.00 47.38 74 PRO A N 1
ATOM 595 C CA . PRO A 1 74 ? 45.916 -12.733 30.245 1.00 47.38 74 PRO A CA 1
ATOM 596 C C . PRO A 1 74 ? 46.049 -11.206 30.390 1.00 47.38 74 PRO A C 1
ATOM 598 O O . PRO A 1 74 ? 46.609 -10.555 29.481 1.00 47.38 74 PRO A O 1
#

pLDDT: mean 82.18, std 17.1, range [37.5, 97.88]